Protein AF-A0A955ZV81-F1 (afdb_monomer_lite)

Radius of gyration: 15.04 Å; chains: 1; bounding box: 34×21×50 Å

Structure (mmCIF, N/CA/C/O backbone):
data_AF-A0A955ZV81-F1
#
_entry.id   AF-A0A955ZV81-F1
#
loop_
_atom_site.group_PDB
_atom_site.id
_atom_site.type_symbol
_atom_site.label_atom_id
_atom_site.label_alt_id
_atom_site.label_comp_id
_atom_site.label_asym_id
_atom_site.label_entity_id
_atom_site.label_seq_id
_atom_site.pdbx_PDB_ins_code
_atom_site.Cartn_x
_atom_site.Cartn_y
_atom_site.Cartn_z
_atom_site.occupancy
_atom_site.B_iso_or_equiv
_atom_site.auth_seq_id
_atom_site.auth_comp_id
_atom_site.auth_asym_id
_atom_site.auth_atom_id
_atom_site.pdbx_PDB_model_num
ATOM 1 N N . MET A 1 1 ? 15.010 -6.568 33.860 1.00 36.44 1 MET A N 1
ATOM 2 C CA . MET A 1 1 ? 13.729 -5.897 33.559 1.00 36.44 1 MET A CA 1
ATOM 3 C C . MET A 1 1 ? 14.016 -4.889 32.462 1.00 36.44 1 MET A C 1
ATOM 5 O O . MET A 1 1 ? 14.557 -3.838 32.773 1.00 36.44 1 MET A O 1
ATOM 9 N N . SER A 1 2 ? 13.785 -5.245 31.195 1.00 36.78 2 SER A N 1
ATOM 10 C CA . SER A 1 2 ? 13.873 -4.271 30.101 1.00 36.78 2 SER A CA 1
ATOM 11 C C . SER A 1 2 ? 12.619 -3.415 30.123 1.00 36.78 2 SER A C 1
ATOM 13 O O . SER A 1 2 ? 11.512 -3.936 30.026 1.00 36.78 2 SER A O 1
ATOM 15 N N . THR A 1 3 ? 12.798 -2.112 30.282 1.00 40.84 3 THR A N 1
ATOM 16 C CA . THR A 1 3 ? 11.780 -1.110 29.987 1.00 40.84 3 THR A CA 1
ATOM 17 C C . THR A 1 3 ? 11.578 -1.112 28.479 1.00 40.84 3 THR A C 1
ATOM 19 O O . THR A 1 3 ? 12.415 -0.582 27.750 1.00 40.84 3 THR A O 1
ATOM 22 N N . ALA A 1 4 ? 10.517 -1.772 28.011 1.00 45.66 4 ALA A N 1
ATOM 23 C CA . ALA A 1 4 ? 10.027 -1.551 26.660 1.00 45.66 4 ALA A CA 1
ATOM 24 C C . ALA A 1 4 ? 9.704 -0.058 26.557 1.00 45.66 4 ALA A C 1
ATOM 26 O O . ALA A 1 4 ? 8.930 0.472 27.356 1.00 45.66 4 ALA A O 1
ATOM 27 N N . VAL A 1 5 ? 10.404 0.635 25.667 1.00 42.53 5 VAL A N 1
ATOM 28 C CA . VAL A 1 5 ? 10.110 2.028 25.357 1.00 42.53 5 VAL A CA 1
ATOM 29 C C . VAL A 1 5 ? 8.772 2.008 24.629 1.00 42.53 5 VAL A C 1
ATOM 31 O O . VAL A 1 5 ? 8.676 1.437 23.548 1.00 42.53 5 VAL A O 1
ATOM 34 N N . ASP A 1 6 ? 7.744 2.572 25.258 1.00 45.12 6 ASP A N 1
ATOM 35 C CA . ASP A 1 6 ? 6.422 2.767 24.664 1.00 45.12 6 ASP A CA 1
ATOM 36 C C . ASP A 1 6 ? 6.544 3.901 23.636 1.00 45.12 6 ASP A C 1
ATOM 38 O O . ASP A 1 6 ? 6.346 5.081 23.936 1.00 45.12 6 ASP A O 1
ATOM 42 N N . LEU A 1 7 ? 7.061 3.563 22.453 1.00 49.38 7 LEU A N 1
ATOM 43 C CA . LEU A 1 7 ? 7.143 4.501 21.344 1.00 49.38 7 LEU A CA 1
ATOM 44 C C . LEU A 1 7 ? 5.726 4.700 20.794 1.00 49.38 7 LEU A C 1
ATOM 46 O O . LEU A 1 7 ? 5.023 3.711 20.573 1.00 49.38 7 LEU A O 1
ATOM 50 N N . PRO A 1 8 ? 5.292 5.950 20.551 1.00 57.06 8 PRO A N 1
ATOM 51 C CA . PRO A 1 8 ? 3.985 6.198 19.964 1.00 57.06 8 PRO A CA 1
ATOM 52 C C . PRO A 1 8 ? 3.898 5.476 18.619 1.00 57.06 8 PRO A C 1
ATOM 54 O O . PRO A 1 8 ? 4.741 5.681 17.745 1.00 57.06 8 PRO A O 1
ATOM 57 N N . THR A 1 9 ? 2.895 4.609 18.464 1.00 63.44 9 THR A N 1
ATOM 58 C CA . THR A 1 9 ? 2.691 3.877 17.214 1.00 63.44 9 THR A CA 1
ATOM 59 C C . THR A 1 9 ? 2.451 4.887 16.089 1.00 63.44 9 THR A C 1
ATOM 61 O O . THR A 1 9 ? 1.574 5.746 16.242 1.00 63.44 9 THR A O 1
ATOM 64 N N . PRO A 1 10 ? 3.218 4.840 14.985 1.00 68.56 10 PRO A N 1
ATOM 65 C CA . PRO A 1 10 ? 3.027 5.774 13.885 1.00 68.56 10 PRO A CA 1
ATOM 66 C C . PRO A 1 10 ? 1.601 5.642 13.352 1.00 68.56 10 PRO A C 1
ATOM 68 O O . PRO A 1 10 ? 1.046 4.548 13.316 1.00 68.56 10 PRO A O 1
ATOM 71 N N . SER A 1 11 ? 0.980 6.750 12.949 1.00 82.81 11 SER A N 1
ATOM 72 C CA . SER A 1 11 ? -0.336 6.651 12.318 1.00 82.81 11 SER A CA 1
ATOM 73 C C . SER A 1 11 ? -0.173 6.101 10.902 1.00 82.81 11 SER A C 1
ATOM 75 O O . SER A 1 11 ? 0.687 6.572 10.157 1.00 82.81 11 SER A O 1
ATOM 77 N N . PHE A 1 12 ? -1.003 5.131 10.527 1.00 86.12 12 PHE A N 1
ATOM 78 C CA . PHE A 1 12 ? -0.964 4.496 9.208 1.00 86.12 12 PHE A CA 1
ATOM 79 C C . PHE A 1 12 ? -1.022 5.498 8.058 1.00 86.12 12 PHE A C 1
ATOM 81 O O . PHE A 1 12 ? -0.184 5.445 7.159 1.00 86.12 12 PHE A O 1
ATOM 88 N N . ARG A 1 13 ? -1.942 6.465 8.131 1.00 88.50 13 ARG A N 1
ATOM 89 C CA . ARG A 1 13 ? -2.016 7.586 7.191 1.00 88.50 13 ARG A CA 1
ATOM 90 C C . ARG A 1 13 ? -0.720 8.387 7.133 1.00 88.50 13 ARG A C 1
ATOM 92 O O . ARG A 1 13 ? -0.137 8.500 6.062 1.00 88.50 13 ARG A O 1
ATOM 99 N N . ALA A 1 14 ? -0.262 8.926 8.268 1.00 85.44 14 ALA A N 1
ATOM 100 C CA . ALA A 1 14 ? 0.924 9.787 8.276 1.00 85.44 14 ALA A CA 1
ATOM 101 C C . ALA A 1 14 ? 2.169 9.037 7.796 1.00 85.44 14 ALA A C 1
ATOM 103 O O . ALA A 1 14 ? 2.986 9.602 7.089 1.00 85.44 14 ALA A O 1
ATOM 104 N N . TRP A 1 15 ? 2.304 7.747 8.098 1.00 84.31 15 TRP A N 1
ATOM 105 C CA . TRP A 1 15 ? 3.439 6.974 7.606 1.00 84.31 15 TRP A CA 1
ATOM 106 C C . TRP A 1 15 ? 3.437 6.855 6.069 1.00 84.31 15 TRP A C 1
ATOM 108 O O . TRP A 1 15 ? 4.464 7.074 5.427 1.00 84.31 15 TRP A O 1
ATOM 118 N N . HIS A 1 16 ? 2.284 6.607 5.439 1.00 86.44 16 HIS A N 1
ATOM 119 C CA . HIS A 1 16 ? 2.203 6.557 3.972 1.00 86.44 16 HIS A CA 1
ATOM 120 C C . HIS A 1 16 ? 2.331 7.945 3.321 1.00 86.44 16 HIS A C 1
ATOM 122 O O . HIS A 1 16 ? 2.973 8.078 2.280 1.00 86.44 16 HIS A O 1
ATOM 128 N N . GLU A 1 17 ? 1.736 8.978 3.921 1.00 83.56 17 GLU A N 1
ATOM 129 C CA . GLU A 1 17 ? 1.669 10.329 3.344 1.00 83.56 17 GLU A CA 1
ATOM 130 C C . GLU A 1 17 ? 2.881 11.209 3.666 1.00 83.56 17 GLU A C 1
ATOM 132 O O . GLU A 1 17 ? 3.184 12.122 2.905 1.00 83.56 17 GLU A O 1
ATOM 137 N N . GLU A 1 18 ? 3.582 10.960 4.770 1.00 77.38 18 GLU A N 1
ATOM 138 C CA . GLU A 1 18 ? 4.682 11.803 5.248 1.00 77.38 18 GLU A CA 1
ATOM 139 C C . GLU A 1 18 ? 6.018 11.057 5.203 1.00 77.38 18 GLU A C 1
ATOM 141 O O . GLU A 1 18 ? 7.015 11.639 4.782 1.00 77.38 18 GLU A O 1
ATOM 146 N N . THR A 1 19 ? 6.063 9.774 5.576 1.00 67.69 19 THR A N 1
ATOM 147 C CA . THR A 1 19 ? 7.318 8.997 5.610 1.00 67.69 19 THR A CA 1
ATOM 148 C C . THR A 1 19 ? 7.670 8.420 4.240 1.00 67.69 19 THR A C 1
ATOM 150 O O . THR A 1 19 ? 8.809 8.554 3.796 1.00 67.69 19 THR A O 1
ATOM 153 N N . LEU A 1 20 ? 6.699 7.835 3.532 1.00 67.56 20 LEU A N 1
ATOM 154 C CA . LEU A 1 20 ? 6.929 7.231 2.213 1.00 67.56 20 LEU A CA 1
ATOM 155 C C . LEU A 1 20 ? 6.740 8.186 1.028 1.00 67.56 20 LEU A C 1
ATOM 157 O O . LEU A 1 20 ? 7.278 7.925 -0.045 1.00 67.56 20 LEU A O 1
ATOM 161 N N . ALA A 1 21 ? 6.019 9.297 1.199 1.00 56.75 21 ALA A N 1
ATOM 162 C CA . ALA A 1 21 ? 5.861 10.294 0.137 1.00 56.75 21 ALA A CA 1
ATOM 163 C C . ALA A 1 21 ? 7.099 11.194 -0.049 1.00 56.75 21 ALA A C 1
ATOM 165 O O . ALA A 1 21 ? 7.135 12.002 -0.980 1.00 56.75 21 ALA A O 1
ATOM 166 N N . HIS A 1 22 ? 8.114 11.085 0.819 1.00 49.56 22 HIS A N 1
ATOM 167 C CA . HIS A 1 22 ? 9.364 11.811 0.628 1.00 49.56 22 HIS A CA 1
ATOM 168 C C . HIS A 1 22 ? 10.201 11.154 -0.488 1.00 49.56 22 HIS A C 1
ATOM 170 O O . HIS A 1 22 ? 10.503 9.963 -0.408 1.00 49.56 22 HIS A O 1
ATOM 176 N N . PRO A 1 23 ? 10.674 11.924 -1.488 1.00 47.22 23 PRO A N 1
ATOM 177 C CA . PRO A 1 23 ? 11.422 11.425 -2.653 1.00 47.22 23 PRO A CA 1
ATOM 178 C C . PRO A 1 23 ? 12.808 10.823 -2.328 1.00 47.22 23 PRO A C 1
ATOM 180 O O . PRO A 1 23 ? 13.578 10.500 -3.221 1.00 47.22 23 PRO A O 1
ATOM 183 N N . GLY A 1 24 ? 13.144 10.598 -1.053 1.00 42.47 24 GLY A N 1
ATOM 184 C CA . GLY A 1 24 ? 14.302 9.787 -0.657 1.00 42.47 24 GLY A CA 1
ATOM 185 C C . GLY A 1 24 ? 14.171 8.299 -1.022 1.00 42.47 24 GLY A C 1
ATOM 186 O O . GLY A 1 24 ? 15.161 7.575 -0.965 1.00 42.47 24 GLY A O 1
ATOM 187 N N . ALA A 1 25 ? 12.976 7.859 -1.436 1.00 46.09 25 ALA A N 1
ATOM 188 C CA . ALA A 1 25 ? 12.729 6.557 -2.053 1.00 46.09 25 ALA A CA 1
ATOM 189 C C . ALA A 1 25 ? 13.114 6.494 -3.550 1.00 46.09 25 ALA A C 1
ATOM 191 O O . ALA A 1 25 ? 12.910 5.456 -4.174 1.00 46.09 25 ALA A O 1
ATOM 192 N N . ASP A 1 26 ? 13.751 7.537 -4.106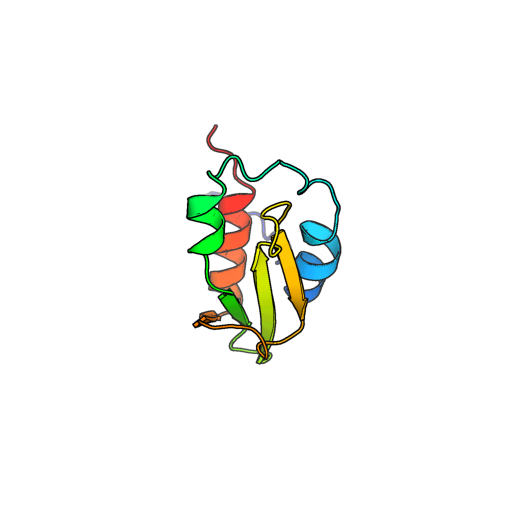 1.00 44.84 26 ASP A N 1
ATOM 193 C CA . ASP A 1 26 ? 14.457 7.522 -5.403 1.00 44.84 26 ASP A CA 1
ATOM 194 C C . ASP A 1 26 ? 15.729 6.642 -5.380 1.00 44.84 26 ASP A C 1
ATOM 196 O O . ASP A 1 26 ? 16.656 6.822 -6.176 1.00 44.84 26 ASP A O 1
ATOM 200 N N . ALA A 1 27 ? 15.818 5.669 -4.468 1.00 46.38 27 ALA A N 1
ATOM 201 C CA . ALA A 1 27 ? 16.736 4.565 -4.665 1.00 46.38 27 ALA A CA 1
ATOM 202 C C . ALA A 1 27 ? 16.242 3.847 -5.925 1.00 46.38 27 ALA A C 1
ATOM 204 O O . ALA A 1 27 ? 15.135 3.300 -5.891 1.00 46.38 27 ALA A O 1
ATOM 205 N N . PRO A 1 28 ? 17.002 3.853 -7.040 1.00 49.72 28 PRO A N 1
ATOM 206 C CA . PRO A 1 28 ? 16.589 3.107 -8.210 1.00 49.72 28 PRO A CA 1
ATOM 207 C C . PRO A 1 28 ? 16.331 1.692 -7.727 1.00 49.72 28 PRO A C 1
ATOM 209 O O . PRO A 1 28 ? 17.197 1.079 -7.090 1.00 49.72 28 PRO A O 1
ATOM 212 N N . ALA A 1 29 ? 15.123 1.191 -7.976 1.00 54.59 29 ALA A N 1
ATOM 213 C CA . ALA A 1 29 ? 14.886 -0.224 -7.845 1.00 54.59 29 ALA A CA 1
ATOM 214 C C . ALA A 1 29 ? 15.919 -0.864 -8.775 1.00 54.59 29 ALA A C 1
ATOM 216 O O . ALA A 1 29 ? 15.760 -0.843 -9.992 1.00 54.59 29 ALA A O 1
ATOM 217 N N . ASN A 1 30 ? 17.019 -1.385 -8.220 1.00 57.50 30 ASN A N 1
ATOM 218 C CA . ASN A 1 30 ? 18.037 -2.137 -8.957 1.00 57.50 30 ASN A 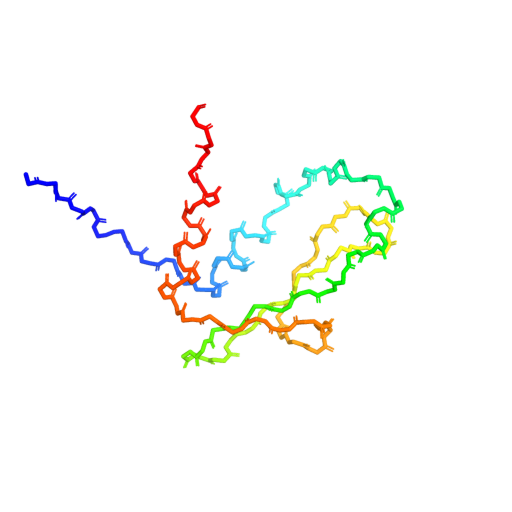CA 1
ATOM 219 C C . ASN A 1 30 ? 17.462 -3.515 -9.332 1.00 57.50 30 ASN A C 1
ATOM 221 O O . ASN A 1 30 ? 18.094 -4.556 -9.171 1.00 57.50 30 ASN A O 1
ATOM 225 N N . LEU A 1 31 ? 16.209 -3.520 -9.772 1.00 64.06 31 LEU A N 1
ATOM 226 C CA . LEU A 1 31 ? 15.486 -4.640 -10.305 1.00 64.06 31 LEU A CA 1
ATOM 227 C C . LEU A 1 31 ? 15.627 -4.549 -11.824 1.00 64.06 31 LEU A C 1
ATOM 229 O O . LEU A 1 31 ? 15.401 -3.484 -12.402 1.00 64.06 31 LEU A O 1
ATOM 233 N N . PRO A 1 32 ? 15.996 -5.646 -12.498 1.00 72.31 32 PRO A N 1
ATOM 234 C CA . PRO A 1 32 ? 15.955 -5.697 -13.951 1.00 72.31 32 PRO A CA 1
ATOM 235 C C . PRO A 1 32 ? 14.579 -5.253 -14.465 1.00 72.31 32 PRO A C 1
ATOM 237 O O . PRO A 1 32 ? 13.558 -5.628 -13.889 1.00 72.31 32 PRO A O 1
ATOM 240 N N . ALA A 1 33 ? 14.538 -4.503 -15.568 1.00 71.38 33 ALA A N 1
ATOM 241 C CA . ALA A 1 33 ? 13.289 -3.988 -16.145 1.00 71.38 33 ALA A CA 1
ATOM 242 C C . ALA A 1 33 ? 12.268 -5.093 -16.486 1.00 71.38 33 ALA A C 1
ATOM 244 O O . ALA A 1 33 ? 11.060 -4.868 -16.492 1.00 71.38 33 ALA A O 1
ATOM 245 N N . ASP A 1 34 ? 12.738 -6.312 -16.753 1.00 73.81 34 ASP A N 1
ATOM 246 C CA . ASP A 1 34 ? 11.856 -7.458 -16.975 1.00 73.81 34 ASP A CA 1
ATOM 247 C C . ASP A 1 34 ? 11.193 -7.939 -15.680 1.00 73.81 34 ASP A C 1
ATOM 249 O O . ASP A 1 34 ? 10.078 -8.453 -15.714 1.00 73.81 34 ASP A O 1
ATOM 253 N N . TYR A 1 35 ? 11.844 -7.739 -14.532 1.00 74.06 35 TYR A N 1
ATOM 254 C CA . TYR A 1 35 ? 11.322 -8.115 -13.224 1.00 74.06 35 TYR A CA 1
ATOM 255 C C . TYR A 1 35 ? 10.289 -7.108 -12.714 1.00 74.06 35 TYR A C 1
ATOM 257 O O . TYR A 1 35 ? 9.247 -7.517 -12.205 1.00 74.06 35 TYR A O 1
ATOM 265 N N . THR A 1 36 ? 10.504 -5.803 -12.914 1.00 73.81 36 THR A N 1
ATOM 266 C CA . THR A 1 36 ? 9.527 -4.766 -12.524 1.00 73.81 36 THR A CA 1
ATOM 267 C C . THR A 1 36 ? 8.172 -4.969 -13.200 1.00 73.81 36 THR A C 1
ATOM 269 O O . THR A 1 36 ? 7.140 -4.833 -12.553 1.00 73.81 36 THR A O 1
ATOM 272 N N . ARG A 1 37 ? 8.164 -5.431 -14.457 1.00 75.94 37 ARG A N 1
ATOM 273 C CA . ARG A 1 37 ? 6.945 -5.789 -15.208 1.00 75.94 37 ARG A CA 1
ATOM 274 C C . ARG A 1 37 ? 6.169 -6.977 -14.636 1.00 75.94 37 ARG A C 1
ATOM 276 O O . ARG A 1 37 ? 5.012 -7.175 -15.000 1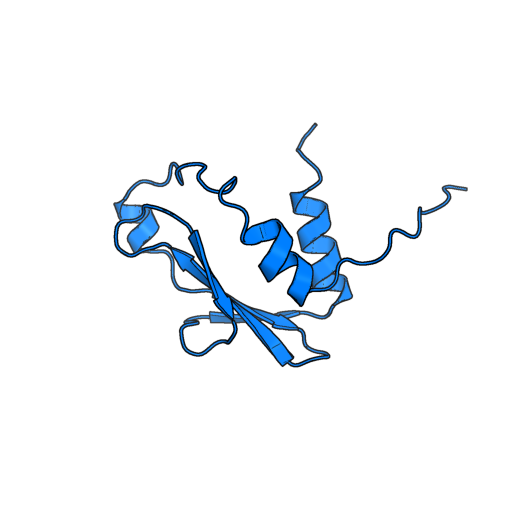.00 75.94 37 ARG A O 1
ATOM 283 N N . THR A 1 38 ? 6.795 -7.792 -13.787 1.00 83.12 38 THR A N 1
ATOM 284 C CA . THR A 1 38 ? 6.121 -8.917 -13.117 1.00 83.12 38 THR A CA 1
ATOM 285 C C . THR A 1 38 ? 5.466 -8.513 -11.801 1.00 83.12 38 THR A C 1
ATOM 287 O O . THR A 1 38 ? 4.586 -9.230 -11.322 1.00 83.12 38 THR A O 1
ATOM 290 N N . LEU A 1 39 ? 5.860 -7.370 -11.229 1.00 85.75 39 LEU A N 1
ATOM 291 C CA . LEU A 1 39 ? 5.314 -6.884 -9.972 1.00 85.75 39 LEU A CA 1
ATOM 292 C C . LEU A 1 39 ? 3.886 -6.391 -10.191 1.00 85.75 39 LEU A C 1
ATOM 294 O O . LEU A 1 39 ? 3.616 -5.540 -11.038 1.00 85.75 39 LEU A O 1
ATOM 298 N N . ARG A 1 40 ? 2.961 -6.959 -9.421 1.00 89.94 40 ARG A N 1
ATOM 299 C CA . ARG A 1 40 ? 1.551 -6.580 -9.436 1.00 89.94 40 ARG A CA 1
ATOM 300 C C . ARG A 1 40 ? 1.271 -5.572 -8.324 1.00 89.94 40 ARG A C 1
ATOM 302 O O . ARG A 1 40 ? 1.891 -5.681 -7.265 1.00 89.94 40 ARG A O 1
ATOM 309 N N . PRO A 1 41 ? 0.359 -4.609 -8.537 1.00 92.38 41 PRO A N 1
ATOM 310 C CA . PRO A 1 41 ? -0.043 -3.688 -7.488 1.00 92.38 41 PRO A CA 1
ATOM 311 C C . PRO A 1 41 ? -0.528 -4.411 -6.224 1.00 92.38 41 PRO A C 1
ATOM 313 O O . PRO A 1 41 ? -1.383 -5.299 -6.294 1.00 92.38 41 PRO A O 1
ATOM 316 N N . LEU A 1 42 ? -0.009 -3.997 -5.070 1.00 94.00 42 LEU A N 1
ATOM 317 C CA . LEU A 1 42 ? -0.316 -4.570 -3.761 1.00 94.00 42 LEU A CA 1
ATOM 318 C C . LEU A 1 42 ? -1.004 -3.524 -2.884 1.00 94.00 42 LEU A C 1
ATOM 320 O O . LEU A 1 42 ? -0.430 -2.474 -2.620 1.00 94.00 42 LEU A O 1
ATOM 324 N N . GLY A 1 43 ? -2.207 -3.812 -2.404 1.00 95.00 43 GLY A N 1
ATOM 325 C CA . GLY A 1 43 ? -2.911 -3.009 -1.410 1.00 95.00 43 GLY A CA 1
ATOM 326 C C . GLY A 1 43 ? -2.646 -3.506 0.008 1.00 95.00 43 GLY A C 1
ATOM 327 O O . GLY A 1 43 ? -2.731 -4.708 0.261 1.00 95.00 43 GLY A O 1
ATOM 328 N N . ILE A 1 44 ? -2.392 -2.590 0.939 1.00 95.06 44 ILE A N 1
ATOM 329 C CA . ILE A 1 44 ? -2.401 -2.859 2.381 1.00 95.06 44 ILE A CA 1
ATOM 330 C C . ILE A 1 44 ? -3.589 -2.126 2.989 1.00 95.06 44 ILE A C 1
ATOM 332 O O . ILE A 1 44 ? -3.670 -0.902 2.882 1.00 95.06 44 ILE A O 1
ATOM 336 N N . ARG A 1 45 ? -4.495 -2.871 3.626 1.00 96.12 45 ARG A N 1
ATOM 337 C CA . ARG A 1 45 ? -5.660 -2.351 4.347 1.00 96.12 45 ARG A CA 1
ATOM 338 C C . ARG A 1 45 ? -5.497 -2.561 5.843 1.00 96.12 45 ARG A C 1
ATOM 340 O O . ARG A 1 45 ? -5.187 -3.667 6.277 1.00 96.12 45 ARG A O 1
ATOM 347 N N . LEU A 1 46 ? -5.793 -1.531 6.625 1.00 95.31 46 LEU A N 1
ATOM 348 C CA . LEU A 1 46 ? -6.017 -1.693 8.054 1.00 95.31 46 LEU A CA 1
ATOM 349 C C . LEU A 1 46 ? -7.392 -2.290 8.324 1.00 95.31 46 LEU A C 1
ATOM 351 O O . LEU A 1 46 ? -8.406 -1.743 7.885 1.00 95.31 46 LEU A O 1
ATOM 355 N N . ALA A 1 47 ? -7.429 -3.369 9.098 1.00 94.44 47 ALA A N 1
ATOM 356 C CA . ALA A 1 47 ? -8.661 -4.050 9.476 1.00 94.44 47 ALA A CA 1
ATOM 357 C C . ALA A 1 47 ? -9.608 -3.130 10.267 1.00 94.44 47 ALA A C 1
ATOM 359 O O . ALA A 1 47 ? -10.822 -3.148 10.074 1.00 94.44 47 ALA A O 1
ATOM 360 N N . GLU A 1 48 ? -9.058 -2.294 11.149 1.00 94.12 48 GLU A N 1
ATOM 361 C CA . GLU A 1 48 ? -9.831 -1.505 12.108 1.00 94.12 48 GLU A CA 1
ATOM 362 C C . GLU A 1 48 ? -10.495 -0.279 11.475 1.00 94.12 48 GLU A C 1
ATOM 364 O O . GLU A 1 48 ? -11.590 0.114 11.878 1.00 94.12 48 GLU A O 1
ATOM 369 N N . THR A 1 49 ? -9.840 0.341 10.492 1.00 92.94 49 THR A N 1
ATOM 370 C CA . THR A 1 49 ? -10.293 1.601 9.879 1.00 92.94 49 THR A CA 1
ATOM 371 C C . THR A 1 49 ? -10.729 1.441 8.428 1.00 92.94 49 THR A C 1
ATOM 373 O O . THR A 1 49 ? -11.309 2.368 7.865 1.00 92.94 49 THR A O 1
ATOM 376 N N . SER A 1 50 ? -10.447 0.289 7.805 1.00 94.88 50 SER A N 1
ATOM 377 C CA . SER A 1 50 ? -10.545 0.067 6.353 1.00 94.88 50 SER A CA 1
ATOM 378 C C . SER A 1 50 ? -9.695 1.027 5.508 1.00 94.88 50 SER A C 1
ATOM 380 O O . SER A 1 50 ? -9.791 1.029 4.278 1.00 94.88 50 SER A O 1
ATOM 382 N N . GLU A 1 51 ? -8.838 1.833 6.140 1.00 95.19 51 GLU A N 1
ATOM 383 C CA . GLU A 1 51 ? -7.907 2.703 5.438 1.00 95.19 51 GLU A CA 1
ATOM 384 C C . GLU A 1 51 ? -6.934 1.847 4.635 1.00 95.19 51 GLU A C 1
ATOM 386 O O . GLU A 1 51 ? -6.460 0.816 5.109 1.00 95.19 51 GLU A O 1
ATOM 391 N N . THR A 1 52 ? -6.700 2.228 3.383 1.00 95.56 52 THR A N 1
ATOM 392 C CA . THR A 1 52 ? -5.975 1.389 2.431 1.00 95.56 52 THR A CA 1
ATOM 393 C C . THR A 1 52 ? -5.024 2.234 1.600 1.00 95.56 52 THR A C 1
ATOM 395 O O . THR A 1 52 ? -5.412 3.314 1.155 1.00 95.56 52 THR A O 1
ATOM 398 N N . TYR A 1 53 ? -3.824 1.718 1.346 1.00 93.69 53 TYR A N 1
ATOM 399 C CA . TYR A 1 53 ? -2.885 2.271 0.370 1.00 93.69 53 TYR A CA 1
ATOM 400 C C . TYR A 1 53 ? -2.407 1.172 -0.577 1.00 93.69 53 TYR A C 1
ATOM 402 O O . TYR A 1 53 ? -2.141 0.046 -0.154 1.00 93.69 53 TYR A O 1
ATOM 410 N N . THR A 1 54 ? -2.298 1.505 -1.859 1.00 93.69 54 THR A N 1
ATOM 411 C CA . THR A 1 54 ? -1.816 0.619 -2.919 1.00 93.69 54 THR A CA 1
ATOM 412 C C . THR A 1 54 ? -0.420 1.019 -3.365 1.00 93.69 54 THR A C 1
ATOM 414 O O . THR A 1 54 ? -0.176 2.170 -3.713 1.00 93.69 54 THR A O 1
ATOM 417 N N . TYR A 1 55 ? 0.462 0.029 -3.412 1.00 90.31 55 TYR A N 1
ATOM 418 C CA . TYR A 1 55 ? 1.845 0.088 -3.850 1.00 90.31 55 TYR A CA 1
ATOM 419 C C . TYR A 1 55 ? 1.939 -0.427 -5.281 1.00 90.31 55 TYR A C 1
ATOM 421 O O . TYR A 1 55 ? 1.499 -1.540 -5.573 1.00 90.31 55 TYR A O 1
ATOM 429 N N . ARG A 1 56 ? 2.532 0.355 -6.179 1.00 88.38 56 ARG A N 1
ATOM 430 C CA . ARG A 1 56 ? 2.690 -0.001 -7.592 1.00 88.38 56 ARG A CA 1
ATOM 431 C C . ARG A 1 56 ? 4.023 0.505 -8.116 1.00 88.38 56 ARG A C 1
ATOM 433 O O . ARG A 1 56 ? 4.384 1.643 -7.858 1.00 88.38 56 ARG A O 1
ATOM 440 N N . VAL A 1 57 ? 4.725 -0.304 -8.897 1.00 85.75 57 VAL A N 1
ATOM 441 C CA . VAL A 1 57 ? 5.889 0.179 -9.651 1.00 85.75 57 VAL A CA 1
ATOM 442 C C . VAL A 1 57 ? 5.408 0.904 -10.906 1.00 85.75 57 VAL A C 1
ATOM 444 O O . VAL A 1 57 ? 4.473 0.442 -11.560 1.00 85.75 57 VAL A O 1
ATOM 447 N N . ASP A 1 58 ? 6.009 2.047 -11.228 1.00 81.00 58 ASP A N 1
ATOM 448 C CA . ASP A 1 58 ? 5.668 2.786 -12.442 1.00 81.00 58 ASP A CA 1
ATOM 449 C C . ASP A 1 58 ? 5.931 1.958 -13.709 1.00 81.00 58 ASP A C 1
ATOM 451 O O . ASP A 1 58 ? 6.757 1.046 -13.727 1.00 81.00 58 ASP A O 1
ATOM 455 N N . ASP A 1 59 ? 5.188 2.250 -14.779 1.00 74.25 59 ASP A N 1
ATOM 456 C CA . ASP A 1 59 ? 5.153 1.404 -15.983 1.00 74.25 59 ASP A CA 1
ATOM 457 C C . ASP A 1 59 ? 6.513 1.344 -16.705 1.00 74.25 59 ASP A C 1
ATOM 459 O O . ASP A 1 59 ? 6.817 0.387 -17.421 1.00 74.25 59 ASP A O 1
ATOM 463 N N . ASP A 1 60 ? 7.344 2.368 -16.503 1.00 74.38 60 ASP A N 1
ATOM 464 C CA . ASP A 1 60 ? 8.723 2.462 -16.982 1.00 74.38 60 ASP A CA 1
ATOM 465 C C . ASP A 1 60 ? 9.751 1.869 -15.999 1.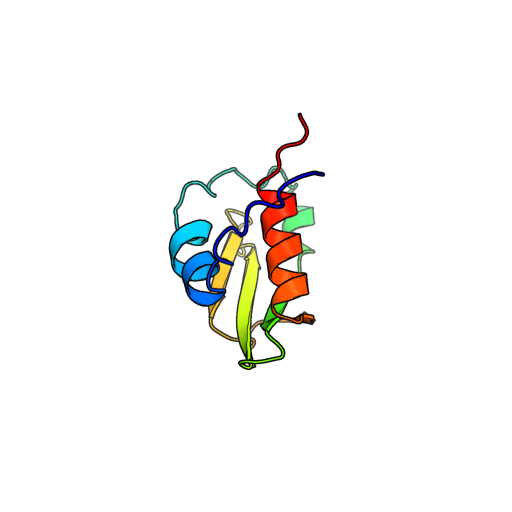00 74.38 60 ASP A C 1
ATOM 467 O O . ASP A 1 60 ? 10.946 1.845 -16.295 1.00 74.38 60 ASP A O 1
ATOM 471 N N . GLY A 1 61 ? 9.299 1.357 -14.851 1.00 71.44 61 GLY A N 1
ATOM 472 C CA . GLY A 1 61 ? 10.137 0.805 -13.792 1.00 71.44 61 GLY A CA 1
ATOM 473 C C . GLY A 1 61 ? 10.925 1.854 -13.007 1.00 71.44 61 GLY A C 1
ATOM 474 O O . GLY A 1 61 ? 11.815 1.471 -12.251 1.00 71.44 61 GLY A O 1
ATOM 475 N N . SER A 1 62 ? 10.637 3.147 -13.194 1.00 73.19 62 SER A N 1
ATOM 476 C CA . SER A 1 62 ? 11.438 4.246 -12.637 1.00 73.19 62 SER A CA 1
ATOM 477 C C . SER A 1 62 ? 11.321 4.398 -11.121 1.00 73.19 62 SER A C 1
ATOM 479 O O . SER A 1 62 ? 12.235 4.939 -10.503 1.00 73.19 62 SER A O 1
ATOM 481 N N . GLY A 1 63 ? 10.247 3.893 -10.510 1.00 76.56 63 GLY A N 1
ATOM 482 C CA . GLY A 1 63 ? 10.046 4.029 -9.073 1.00 76.56 63 GLY A CA 1
ATOM 483 C C . GLY A 1 63 ? 8.799 3.339 -8.536 1.00 76.56 63 GLY A C 1
ATOM 484 O O . GLY A 1 63 ? 8.014 2.738 -9.273 1.00 76.56 63 GLY A O 1
ATOM 485 N N . LEU A 1 64 ? 8.640 3.425 -7.217 1.00 81.31 64 LEU A N 1
ATOM 486 C CA . LEU A 1 64 ? 7.477 2.957 -6.476 1.00 81.31 64 LEU A CA 1
ATOM 487 C C . LEU A 1 64 ? 6.504 4.122 -6.267 1.00 81.31 64 LEU A C 1
ATOM 489 O O . LEU A 1 64 ? 6.860 5.148 -5.697 1.00 81.31 64 LEU A O 1
ATOM 493 N N . ARG A 1 65 ? 5.255 3.941 -6.685 1.00 84.69 65 ARG A N 1
ATOM 494 C CA . ARG A 1 65 ? 4.139 4.843 -6.420 1.00 84.69 65 ARG A CA 1
ATOM 495 C C . ARG A 1 65 ? 3.224 4.252 -5.362 1.00 84.69 65 ARG A C 1
ATOM 497 O O . ARG A 1 65 ? 2.892 3.067 -5.406 1.00 84.69 65 ARG A O 1
ATOM 504 N N . ILE A 1 66 ? 2.785 5.106 -4.448 1.00 87.56 66 ILE A N 1
ATOM 505 C CA . ILE A 1 66 ? 1.842 4.762 -3.390 1.00 87.56 66 ILE A CA 1
ATOM 506 C C . ILE A 1 66 ? 0.628 5.674 -3.533 1.00 87.56 66 ILE A C 1
ATOM 508 O O . ILE A 1 66 ? 0.768 6.889 -3.654 1.00 87.56 66 ILE A O 1
ATOM 512 N N . GLU A 1 67 ? -0.564 5.089 -3.564 1.00 90.31 67 GLU A N 1
ATOM 513 C CA . GLU A 1 67 ? -1.825 5.809 -3.758 1.00 90.31 67 GLU A CA 1
ATOM 514 C C . GLU A 1 67 ? -2.847 5.358 -2.713 1.00 90.31 67 GLU A C 1
ATOM 516 O O . GLU A 1 67 ? -2.893 4.182 -2.357 1.00 90.31 67 GLU A O 1
ATOM 521 N N . ALA A 1 68 ? -3.685 6.273 -2.227 1.00 92.88 68 ALA A N 1
ATOM 522 C CA . ALA A 1 68 ? -4.766 5.920 -1.312 1.00 92.88 68 ALA A CA 1
ATOM 523 C C . ALA A 1 68 ? -5.861 5.101 -2.025 1.00 92.88 68 ALA A C 1
ATOM 525 O O . ALA A 1 68 ? -6.247 5.398 -3.158 1.00 92.88 68 ALA A O 1
ATOM 526 N N . GLY A 1 69 ? -6.403 4.105 -1.325 1.00 93.94 69 GLY A N 1
ATOM 527 C CA . GLY A 1 69 ? -7.437 3.187 -1.806 1.00 93.94 69 GLY A CA 1
ATOM 528 C C . GLY A 1 69 ? -6.893 1.872 -2.375 1.00 93.94 69 GLY A C 1
ATOM 529 O O . GLY A 1 69 ? -5.688 1.641 -2.412 1.00 93.94 69 GLY A O 1
ATOM 530 N N . ASP A 1 70 ? -7.806 0.997 -2.808 1.00 95.19 70 ASP A N 1
ATOM 531 C CA . ASP A 1 70 ? -7.542 -0.354 -3.335 1.00 95.19 70 ASP A CA 1
ATOM 532 C C . ASP A 1 70 ? -7.966 -0.546 -4.797 1.00 95.19 70 ASP A C 1
ATOM 534 O O . ASP A 1 70 ? -7.804 -1.629 -5.349 1.00 95.19 70 ASP A O 1
ATOM 538 N N . ALA A 1 71 ? -8.492 0.493 -5.452 1.00 92.88 71 ALA A N 1
ATOM 539 C CA . ALA A 1 71 ? -9.077 0.391 -6.792 1.00 92.88 71 ALA A CA 1
ATOM 540 C C . ALA A 1 71 ? -8.111 -0.151 -7.862 1.00 92.88 71 ALA A C 1
ATOM 542 O O . ALA A 1 71 ? -8.547 -0.616 -8.914 1.00 92.88 71 ALA A O 1
ATOM 543 N N . ARG A 1 72 ? -6.802 -0.049 -7.613 1.00 90.25 72 ARG A N 1
ATOM 544 C CA . ARG A 1 72 ? -5.739 -0.533 -8.498 1.00 90.25 72 ARG A CA 1
ATOM 545 C C . ARG A 1 72 ? -4.979 -1.726 -7.933 1.00 90.25 72 ARG A C 1
ATOM 547 O O . ARG A 1 72 ? -4.016 -2.135 -8.564 1.00 90.25 72 ARG A O 1
ATOM 554 N N . ALA A 1 73 ? -5.358 -2.242 -6.767 1.00 93.69 73 ALA A N 1
ATOM 555 C CA . ALA A 1 73 ? -4.698 -3.381 -6.154 1.00 93.69 73 ALA A CA 1
ATOM 556 C C . ALA A 1 73 ? -5.122 -4.677 -6.857 1.00 93.69 73 ALA A C 1
ATOM 558 O O . ALA A 1 73 ? -6.308 -4.994 -6.926 1.00 93.69 73 ALA A O 1
ATOM 559 N N . ASP A 1 74 ? -4.148 -5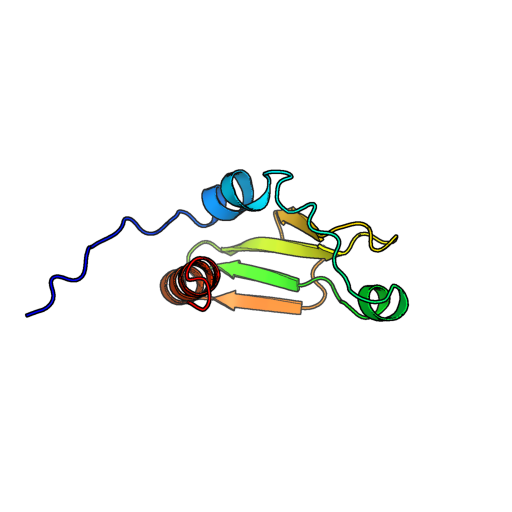.454 -7.328 1.00 94.75 74 ASP A N 1
ATOM 560 C CA . ASP A 1 74 ? -4.394 -6.816 -7.817 1.00 94.75 74 ASP A CA 1
ATOM 561 C C . ASP A 1 74 ? -4.461 -7.807 -6.647 1.00 94.75 74 ASP A C 1
ATOM 563 O O . ASP A 1 74 ? -5.090 -8.860 -6.725 1.00 94.75 74 ASP A O 1
ATOM 567 N N . THR A 1 75 ? -3.781 -7.486 -5.546 1.00 95.19 75 THR A N 1
ATOM 568 C CA . THR A 1 75 ? -3.808 -8.242 -4.293 1.00 95.19 75 THR A CA 1
ATOM 569 C C . THR A 1 75 ? -4.026 -7.280 -3.144 1.00 95.19 75 THR A C 1
ATOM 571 O O . THR A 1 75 ? -3.355 -6.256 -3.070 1.00 95.19 75 THR A O 1
ATOM 574 N N . LEU A 1 76 ? -4.936 -7.621 -2.236 1.00 96.50 76 LEU A N 1
ATOM 575 C CA . LEU A 1 76 ? -5.202 -6.853 -1.029 1.00 96.50 76 LEU A CA 1
ATOM 576 C C . LEU A 1 76 ? -4.832 -7.691 0.194 1.00 96.50 76 LEU A C 1
ATOM 578 O O . LEU A 1 76 ? -5.323 -8.809 0.350 1.00 96.50 76 LEU A O 1
ATOM 582 N N . VAL A 1 77 ? -3.979 -7.144 1.054 1.00 95.44 77 VAL A N 1
ATOM 583 C CA . VAL A 1 77 ? -3.614 -7.732 2.342 1.00 95.44 77 VAL A CA 1
ATOM 584 C C . VAL A 1 77 ? -4.232 -6.885 3.441 1.00 95.44 77 VAL A C 1
ATOM 586 O O . VAL A 1 77 ? -3.971 -5.687 3.534 1.00 95.44 77 VAL A O 1
ATOM 589 N N . GLU A 1 78 ? -5.057 -7.513 4.268 1.00 97.12 78 GLU A N 1
ATOM 590 C CA . GLU A 1 78 ? -5.645 -6.876 5.439 1.00 97.12 78 GLU A CA 1
ATOM 591 C C . GLU A 1 78 ? -4.809 -7.207 6.677 1.00 97.12 78 GLU A C 1
ATOM 593 O O . GLU A 1 78 ? -4.499 -8.373 6.932 1.00 97.12 78 GLU A O 1
ATOM 598 N N . LEU A 1 79 ? -4.420 -6.176 7.424 1.00 93.88 79 LEU A N 1
ATOM 599 C CA . LEU A 1 79 ? -3.579 -6.278 8.610 1.00 93.88 79 LEU A CA 1
ATOM 600 C C . LEU A 1 79 ? -4.246 -5.570 9.785 1.00 93.88 79 LEU A C 1
ATOM 602 O O . LEU A 1 79 ? -4.831 -4.500 9.624 1.00 93.88 79 LEU A O 1
ATOM 606 N N . ALA A 1 80 ? -4.094 -6.138 10.979 1.00 93.69 80 ALA A N 1
ATOM 607 C CA . ALA A 1 80 ? -4.334 -5.391 12.206 1.00 93.69 80 ALA A CA 1
ATOM 608 C C . ALA A 1 80 ? -3.276 -4.289 12.360 1.00 93.69 80 ALA A C 1
ATOM 610 O O . ALA A 1 80 ? -2.127 -4.457 11.930 1.00 93.69 80 ALA A O 1
ATOM 611 N N . HIS A 1 81 ? -3.634 -3.195 13.030 1.00 88.38 81 HIS A N 1
ATOM 612 C CA . HIS A 1 81 ? -2.740 -2.054 13.236 1.00 88.38 81 HIS A CA 1
ATOM 613 C C . HIS A 1 81 ? -1.414 -2.450 13.901 1.00 88.38 8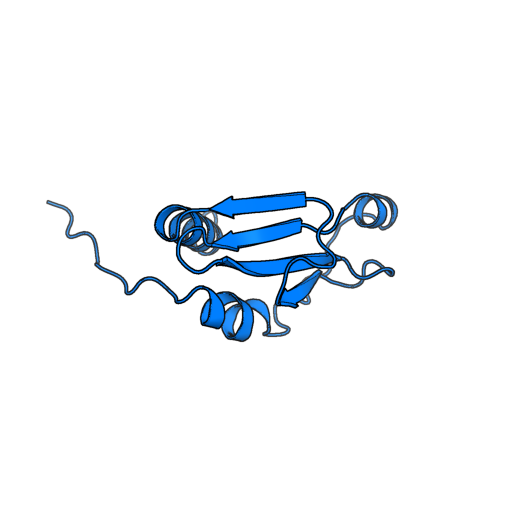1 HIS A C 1
ATOM 615 O O . HIS A 1 81 ? -0.351 -1.991 13.493 1.00 88.38 81 HIS A O 1
ATOM 621 N N . GLU A 1 82 ? -1.460 -3.355 14.883 1.00 87.81 82 GLU A N 1
ATOM 622 C CA . GLU A 1 82 ? -0.267 -3.879 15.560 1.00 87.81 82 GLU A CA 1
ATOM 623 C C . GLU A 1 82 ? 0.655 -4.644 14.597 1.00 87.81 82 GLU A C 1
ATOM 625 O O . GLU A 1 82 ? 1.866 -4.435 14.587 1.00 87.81 82 GLU A O 1
ATOM 630 N N . SER A 1 83 ? 0.085 -5.495 13.736 1.00 88.12 83 SER A N 1
ATOM 631 C CA . SER A 1 83 ? 0.859 -6.256 12.749 1.00 88.12 83 SER A CA 1
ATOM 632 C C . SER A 1 83 ? 1.510 -5.344 11.712 1.00 88.12 83 SER A C 1
ATOM 634 O O . SER A 1 83 ? 2.666 -5.555 11.355 1.00 88.12 83 SER A O 1
ATOM 636 N N . TRP A 1 84 ? 0.795 -4.315 11.250 1.00 88.69 84 TRP A N 1
ATOM 637 C CA . TRP A 1 84 ? 1.368 -3.312 10.356 1.00 88.69 84 TRP A CA 1
ATOM 638 C C . TRP A 1 84 ? 2.498 -2.523 11.034 1.00 88.69 84 TRP A C 1
ATOM 640 O O . TRP A 1 84 ? 3.572 -2.382 10.450 1.00 88.69 84 TRP A O 1
ATOM 650 N N . ALA A 1 85 ? 2.298 -2.069 12.274 1.00 84.31 85 ALA A N 1
ATOM 651 C CA . ALA A 1 85 ? 3.305 -1.304 13.001 1.00 84.31 85 ALA A CA 1
ATOM 652 C C . ALA A 1 85 ? 4.615 -2.094 13.159 1.00 84.31 85 ALA A C 1
ATOM 654 O O . ALA A 1 85 ? 5.689 -1.560 12.880 1.00 84.31 85 ALA A O 1
ATOM 655 N N . HIS A 1 86 ? 4.534 -3.382 13.511 1.00 82.31 86 HIS A N 1
ATOM 656 C CA . HIS A 1 86 ? 5.714 -4.248 13.582 1.00 82.31 86 HIS A CA 1
ATOM 657 C C . HIS A 1 86 ? 6.424 -4.386 12.225 1.00 82.31 86 HIS A C 1
ATOM 659 O O . HIS A 1 86 ? 7.644 -4.261 12.173 1.00 82.31 86 HIS A O 1
ATOM 665 N N . LEU A 1 87 ? 5.688 -4.544 11.116 1.00 78.44 87 LEU A N 1
ATOM 666 C CA . LEU A 1 87 ? 6.293 -4.602 9.776 1.00 78.44 87 LEU A CA 1
ATOM 667 C C . LEU A 1 87 ? 7.066 -3.323 9.428 1.00 78.44 87 LEU A C 1
ATOM 669 O O . LEU A 1 87 ? 8.145 -3.395 8.844 1.00 78.44 87 LEU A O 1
ATOM 673 N N . THR A 1 88 ? 6.533 -2.153 9.786 1.00 74.12 88 THR A N 1
ATOM 674 C CA . THR A 1 88 ? 7.216 -0.874 9.533 1.00 74.12 88 THR A CA 1
ATOM 675 C C . THR A 1 88 ? 8.459 -0.680 10.402 1.00 74.12 88 THR A C 1
ATOM 677 O O . THR A 1 88 ? 9.456 -0.148 9.925 1.00 74.12 88 THR A O 1
ATOM 680 N N . GLN A 1 89 ? 8.449 -1.174 11.642 1.00 69.50 89 GLN A N 1
ATOM 681 C CA . GLN A 1 89 ? 9.590 -1.089 12.562 1.00 69.50 89 GLN A CA 1
ATOM 682 C C . GLN A 1 89 ? 10.728 -2.048 12.181 1.00 69.50 89 GLN A C 1
ATOM 684 O O . GLN A 1 89 ? 11.903 -1.693 12.313 1.00 69.50 89 GLN A O 1
ATOM 689 N N . ASP A 1 90 ? 10.400 -3.231 11.655 1.00 61.03 90 ASP A N 1
ATOM 690 C CA . ASP A 1 90 ? 11.390 -4.170 11.112 1.00 61.03 90 ASP A CA 1
ATOM 691 C C . ASP A 1 90 ? 12.107 -3.591 9.877 1.00 61.03 90 ASP A C 1
ATOM 693 O O . ASP A 1 90 ? 13.288 -3.856 9.670 1.00 61.03 90 ASP A O 1
ATOM 697 N N . LEU A 1 91 ? 11.427 -2.759 9.078 1.00 57.19 91 LEU A N 1
ATOM 698 C CA . LEU A 1 91 ? 12.017 -2.061 7.926 1.00 57.19 91 LEU A CA 1
ATOM 699 C C . LEU A 1 91 ? 12.961 -0.916 8.332 1.00 57.19 91 LEU A C 1
ATOM 701 O O . LEU A 1 91 ? 13.953 -0.673 7.646 1.00 57.19 91 LEU A O 1
ATOM 705 N N . GLU A 1 92 ? 12.670 -0.214 9.430 1.00 53.72 92 GLU A N 1
ATOM 706 C CA . GLU A 1 92 ? 13.510 0.878 9.957 1.00 53.72 92 GLU A CA 1
ATOM 707 C C . GLU A 1 92 ? 14.721 0.370 10.756 1.00 53.72 92 GLU A C 1
ATOM 709 O O . GLU A 1 92 ? 15.710 1.085 10.948 1.00 53.72 92 GLU A O 1
ATOM 714 N N . SER A 1 93 ? 14.672 -0.889 11.186 1.00 49.53 93 SER A N 1
ATOM 715 C CA . SER A 1 93 ? 15.779 -1.587 11.829 1.00 49.53 93 SER A CA 1
ATOM 716 C C . SER A 1 93 ? 16.733 -2.113 10.756 1.00 49.53 93 SER A C 1
ATOM 718 O O . SER A 1 93 ? 16.613 -3.248 10.304 1.00 49.53 93 SER A O 1
ATOM 720 N N . ALA A 1 94 ? 17.684 -1.287 10.310 1.00 41.88 94 ALA A N 1
ATOM 721 C CA . ALA A 1 94 ? 18.737 -1.740 9.399 1.00 41.88 94 ALA A CA 1
ATOM 722 C C . ALA A 1 94 ? 19.364 -3.068 9.892 1.00 41.88 94 ALA A C 1
ATOM 724 O O . ALA A 1 94 ? 19.578 -3.220 11.101 1.00 41.88 94 ALA A O 1
ATOM 725 N N . PRO A 1 95 ? 19.713 -4.023 9.003 1.00 41.16 95 PRO A N 1
ATOM 726 C CA . PRO A 1 95 ? 20.647 -5.067 9.396 1.00 41.16 95 PRO A CA 1
ATOM 727 C C . PRO A 1 95 ? 21.945 -4.367 9.823 1.00 41.16 95 PRO A C 1
ATOM 729 O O . PRO A 1 95 ? 22.444 -3.513 9.089 1.00 41.16 95 PRO A O 1
ATOM 732 N N . GLY A 1 96 ? 22.400 -4.663 11.044 1.00 37.59 96 GLY A N 1
ATOM 733 C CA . GLY A 1 96 ? 23.535 -3.992 11.689 1.00 37.59 96 GLY A CA 1
ATOM 734 C C . GLY A 1 96 ? 24.821 -3.960 10.873 1.00 37.59 96 GLY A C 1
ATOM 735 O O . GLY A 1 96 ? 25.029 -4.861 10.028 1.00 37.59 96 GLY A O 1
#

Foldseek 3Di:
DDDPPPDPQDDPVCCVVPVVPPCVQQPQPPDPQVVLVVDAKEKEAEPVPRWIKIWHQDNRSRGIDIDTDCPRGPYYDYDHSVRVSVVVVVVVPPPD

pLDDT: mean 75.48, std 18.72, range [36.44, 97.12]

Sequence (96 aa):
MSTAVDLPTPSFRAWHEETLAHPGADAPANLPADYTRTLRPLGIRLAETSETYTYRVDDDGSGLRIEAGDARADTLVELAHESWAHLTQDLESAPG

Secondary structure (DSSP, 8-state):
------PPPPPHHHIIIIISSSGGG-S---S-HHHHTTPPPEEEEETTT--EEEEEE-TTSS-EEEEESSTT-SEEEEE-HHHHHHHHHHHHS---